Protein AF-A0A956HLY4-F1 (afdb_monomer_lite)

Foldseek 3Di:
DDQCVDPVSNCVVPPPPPPAPPPQFWAKAKAWDCLVVCLVLDFAKDKTKMKIATQHRHKDAWFWKKFKWWAQAAPDDPVRTDGFDMWIGPGIHHNGDMDMTIDIGGGPGNTKIWMAINPVCPGGHPCNVRRIYDISSVVDDD

Sequence (142 aa):
MANWLDPALNNFRQNSQGGFGLLLIADLTVEIFDVGSLCMFEGGEKQLQAEVCNRGTNPVQDGVVVHFLETDMLDQPIEEANLVCEATTSKLLLPGECEVVSCTAQLSGMGNIYVDVDPEDLIADCHPGNNLGADAFNLCPE

Radius of gyration: 19.25 Å; chains: 1; bounding box: 39×28×67 Å

Secondary structure (DSSP, 8-state):
--GGG-TTT-GGG-----SS-SS--B-EEEEES-GGGTTT---EEEEEEEEEEE-SSS-B-S--EEEEEE-SSTTS-GGGPEEEEEEE--S-B-TT-EEEEEEEEEE-SSS-EEEEESTT--S-BS-GGGSBPPPHHHHS--

Structure (mmCIF, N/CA/C/O backbone):
data_AF-A0A956HLY4-F1
#
_entry.id   AF-A0A956HLY4-F1
#
loop_
_atom_site.group_PDB
_atom_site.id
_atom_site.type_symbol
_atom_site.label_atom_id
_atom_site.label_alt_id
_atom_site.label_comp_id
_atom_site.label_asym_id
_atom_site.label_entity_id
_atom_site.label_seq_id
_atom_site.pdbx_PDB_ins_code
_atom_site.Cartn_x
_atom_site.Cartn_y
_atom_site.Cartn_z
_atom_site.occupancy
_atom_site.B_iso_or_equiv
_atom_site.auth_seq_id
_atom_site.auth_comp_id
_atom_site.auth_asym_id
_atom_site.auth_atom_id
_atom_site.pdbx_PDB_model_num
ATOM 1 N N . MET A 1 1 ? -7.078 -1.390 -51.541 1.00 56.34 1 MET A N 1
ATOM 2 C CA . MET A 1 1 ? -7.374 -2.657 -50.839 1.00 56.34 1 MET A CA 1
ATOM 3 C C . MET A 1 1 ? -6.795 -2.512 -49.444 1.00 56.34 1 MET A C 1
ATOM 5 O O . MET A 1 1 ? -5.676 -2.027 -49.339 1.00 56.34 1 MET A O 1
ATOM 9 N N . ALA A 1 2 ? -7.582 -2.754 -48.402 1.00 66.25 2 ALA A N 1
ATOM 10 C CA . ALA A 1 2 ? -7.172 -2.430 -47.043 1.00 66.25 2 ALA A CA 1
ATOM 11 C C . ALA A 1 2 ? -6.277 -3.525 -46.443 1.00 66.25 2 ALA A C 1
ATOM 13 O O . ALA A 1 2 ? -6.584 -4.707 -46.574 1.00 66.25 2 ALA A O 1
ATOM 14 N N . ASN A 1 3 ? -5.187 -3.128 -45.788 1.00 56.44 3 ASN A N 1
ATOM 15 C CA . ASN A 1 3 ? -4.177 -4.021 -45.206 1.00 56.44 3 ASN A CA 1
ATOM 16 C C . ASN A 1 3 ? -4.728 -4.985 -44.134 1.00 56.44 3 ASN A C 1
ATOM 18 O O . ASN A 1 3 ? -4.187 -6.070 -43.967 1.00 56.44 3 ASN A O 1
ATOM 22 N N . TRP A 1 4 ? -5.821 -4.637 -43.448 1.00 59.84 4 TRP A N 1
ATOM 23 C CA . TRP A 1 4 ? -6.449 -5.480 -42.418 1.00 59.84 4 TRP A CA 1
ATOM 24 C C . TRP A 1 4 ? -7.243 -6.681 -42.964 1.00 59.84 4 TRP A C 1
ATOM 26 O O . TRP A 1 4 ? -7.770 -7.469 -42.182 1.00 59.84 4 TRP A O 1
ATOM 36 N N . LEU A 1 5 ? -7.360 -6.821 -44.289 1.00 67.69 5 LEU A N 1
ATOM 37 C CA . LEU A 1 5 ? -8.037 -7.948 -44.945 1.00 67.69 5 LEU A CA 1
ATOM 38 C C . LEU A 1 5 ? -7.066 -9.031 -45.434 1.00 67.69 5 LEU A C 1
ATOM 40 O O . LEU A 1 5 ? -7.518 -10.073 -45.903 1.00 67.69 5 LEU A O 1
ATOM 44 N N . ASP A 1 6 ? -5.757 -8.796 -45.335 1.00 72.38 6 ASP A N 1
ATOM 45 C CA . ASP A 1 6 ? -4.731 -9.761 -45.721 1.00 72.38 6 ASP A CA 1
ATOM 46 C C . ASP A 1 6 ? -4.179 -10.475 -44.467 1.00 72.38 6 ASP A C 1
ATOM 48 O O . ASP A 1 6 ? -3.535 -9.835 -43.626 1.00 72.38 6 ASP A O 1
ATOM 52 N N . PRO A 1 7 ? -4.408 -11.797 -44.310 1.00 63.12 7 PRO A N 1
ATOM 53 C CA . PRO A 1 7 ? -3.924 -12.576 -43.169 1.00 63.12 7 PRO A CA 1
ATOM 54 C C . PRO A 1 7 ? -2.400 -12.549 -42.986 1.00 63.12 7 PRO A C 1
ATOM 56 O O . PRO A 1 7 ? -1.935 -12.729 -41.864 1.00 63.12 7 PRO A O 1
ATOM 59 N N . ALA A 1 8 ? -1.628 -12.318 -44.055 1.00 65.19 8 ALA A N 1
ATOM 60 C CA . ALA A 1 8 ? -0.169 -12.228 -44.003 1.00 65.19 8 ALA A CA 1
ATOM 61 C C . ALA A 1 8 ? 0.342 -10.822 -43.627 1.00 65.19 8 ALA A C 1
ATOM 63 O O . ALA A 1 8 ? 1.525 -10.664 -43.331 1.00 65.19 8 ALA A O 1
ATOM 64 N N . LEU A 1 9 ? -0.532 -9.805 -43.627 1.00 60.84 9 LEU A N 1
ATOM 65 C CA . LEU A 1 9 ? -0.199 -8.403 -43.325 1.00 60.84 9 LEU A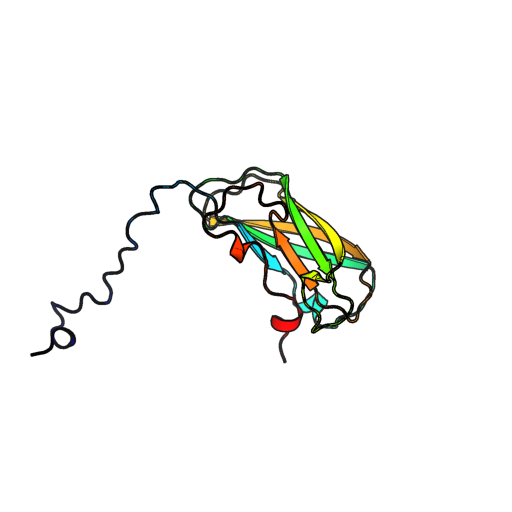 CA 1
ATOM 66 C C . LEU A 1 9 ? -0.874 -7.883 -42.046 1.00 60.84 9 LEU A C 1
ATOM 68 O O . LEU A 1 9 ? -0.727 -6.708 -41.696 1.00 60.84 9 LEU A O 1
ATOM 72 N N . ASN A 1 10 ? -1.597 -8.743 -41.323 1.00 55.53 10 ASN A N 1
ATOM 73 C CA . ASN A 1 10 ? -2.243 -8.404 -40.059 1.00 55.53 10 ASN A CA 1
ATOM 74 C C . ASN A 1 10 ? -1.233 -8.369 -38.897 1.00 55.53 10 ASN A C 1
ATOM 76 O O . ASN A 1 10 ? -1.238 -9.213 -38.000 1.00 55.53 10 ASN A O 1
ATOM 80 N N . ASN A 1 11 ? -0.369 -7.355 -38.905 1.00 59.94 11 ASN A N 1
ATOM 81 C CA . ASN A 1 11 ? 0.614 -7.109 -37.850 1.00 59.94 11 ASN A CA 1
ATOM 82 C C . ASN A 1 11 ? 0.035 -6.334 -36.650 1.00 59.94 11 ASN A C 1
ATOM 84 O O . ASN A 1 11 ? 0.793 -5.915 -35.782 1.00 59.94 11 ASN A O 1
ATOM 88 N N . PHE A 1 12 ? -1.293 -6.177 -36.535 1.00 58.03 12 PHE A N 1
ATOM 89 C CA . PHE A 1 12 ? -1.938 -5.491 -35.397 1.00 58.03 12 PHE A CA 1
ATOM 90 C C . PHE A 1 12 ? -1.695 -6.176 -34.038 1.00 58.03 12 PHE A C 1
ATOM 92 O O . PHE A 1 12 ? -2.006 -5.603 -33.000 1.00 58.03 12 PHE A O 1
ATOM 99 N N . ARG A 1 13 ? -1.129 -7.392 -34.026 1.00 57.97 13 ARG A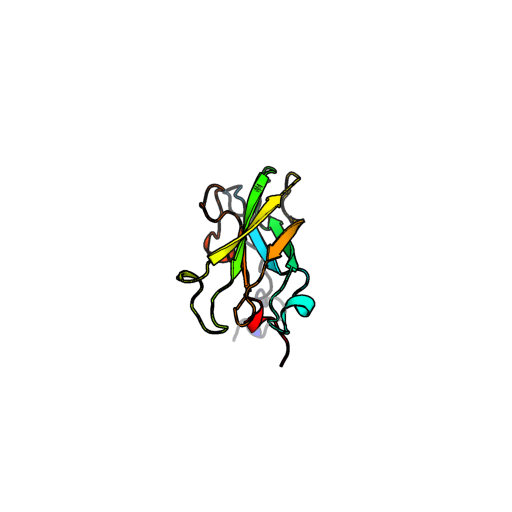 N 1
ATOM 100 C CA . ARG A 1 13 ? -0.701 -8.112 -32.815 1.00 57.97 13 ARG A CA 1
ATOM 101 C C . ARG A 1 13 ? 0.817 -8.252 -32.670 1.00 57.97 13 ARG A C 1
ATOM 103 O O . ARG A 1 13 ? 1.270 -9.014 -31.825 1.00 57.97 13 ARG A O 1
ATOM 110 N N . GLN A 1 14 ? 1.608 -7.505 -33.440 1.00 56.28 14 GLN A N 1
ATOM 111 C CA . GLN A 1 14 ? 3.042 -7.342 -33.184 1.00 56.28 14 GLN A CA 1
ATOM 112 C C . GLN A 1 14 ? 3.308 -6.199 -32.197 1.00 56.28 14 GLN A C 1
ATOM 114 O O . GLN A 1 14 ? 4.221 -5.401 -32.388 1.00 56.28 14 GLN A O 1
ATOM 119 N N . ASN A 1 15 ? 2.545 -6.136 -31.103 1.00 53.69 15 ASN A N 1
ATOM 120 C CA . ASN A 1 15 ? 3.032 -5.446 -29.917 1.00 53.69 15 ASN A CA 1
ATOM 121 C C . ASN A 1 15 ? 4.152 -6.314 -29.332 1.00 53.69 15 ASN A C 1
ATOM 123 O O . ASN A 1 15 ? 3.960 -7.010 -28.341 1.00 53.69 15 ASN A O 1
ATOM 127 N N . SER A 1 16 ? 5.338 -6.296 -29.942 1.00 54.06 16 SER A N 1
ATOM 128 C CA . SER A 1 16 ? 6.520 -6.356 -29.099 1.00 54.06 16 SER A CA 1
ATOM 129 C C . SER A 1 16 ? 6.456 -5.063 -28.302 1.00 54.06 16 SER A C 1
ATOM 131 O O . SER A 1 16 ? 6.590 -3.992 -28.899 1.00 54.06 16 SER A O 1
ATOM 133 N N . GLN A 1 17 ? 6.180 -5.130 -26.997 1.00 55.56 17 GLN A N 1
ATOM 134 C CA . GLN A 1 17 ? 6.532 -4.006 -26.136 1.00 55.56 17 GLN A CA 1
ATOM 135 C C . GLN A 1 17 ? 7.970 -3.643 -26.508 1.00 55.56 17 GLN A C 1
ATOM 137 O O . GLN A 1 17 ? 8.858 -4.500 -26.458 1.00 55.56 17 GLN A O 1
ATOM 142 N N . GLY A 1 18 ? 8.161 -2.423 -27.025 1.00 51.78 18 GLY A N 1
ATOM 143 C CA . GLY A 1 18 ? 9.494 -1.884 -27.251 1.00 51.78 18 GLY A CA 1
ATOM 144 C C . GLY A 1 18 ? 10.273 -2.115 -25.966 1.00 51.78 18 GLY A C 1
ATOM 145 O O . GLY A 1 18 ? 9.703 -1.914 -24.895 1.00 51.78 18 GLY A O 1
ATOM 146 N N . GLY A 1 19 ? 11.481 -2.677 -26.094 1.00 55.19 19 GLY A N 1
ATOM 147 C CA . GLY A 1 19 ? 12.217 -3.272 -24.981 1.00 55.19 19 GLY A CA 1
ATOM 148 C C . GLY A 1 19 ? 12.135 -2.428 -23.717 1.00 55.19 19 GLY A C 1
ATOM 149 O O . GLY A 1 19 ? 12.152 -1.201 -23.827 1.00 55.19 19 GLY A O 1
ATOM 150 N N . PHE A 1 20 ? 12.013 -3.116 -22.572 1.00 53.84 20 PHE A N 1
ATOM 151 C CA . PHE A 1 20 ? 12.060 -2.562 -21.217 1.00 53.84 20 PHE A CA 1
ATOM 152 C C . PHE A 1 20 ? 12.748 -1.204 -21.227 1.00 53.84 20 PHE A C 1
ATOM 154 O O . PHE A 1 20 ? 13.901 -1.124 -21.666 1.00 53.84 20 PHE A O 1
ATOM 161 N N . GLY A 1 21 ? 12.012 -0.153 -20.848 1.00 53.28 21 GLY A N 1
ATOM 162 C CA . GLY A 1 21 ? 12.544 1.204 -20.833 1.00 53.28 21 GLY A CA 1
ATOM 163 C C . GLY A 1 21 ? 13.965 1.176 -20.279 1.00 53.28 21 GLY A C 1
ATOM 164 O O . GLY A 1 21 ? 14.215 0.562 -19.250 1.00 53.28 21 GLY A O 1
ATOM 165 N N . LEU A 1 22 ? 14.914 1.772 -21.006 1.00 56.91 22 LEU A N 1
ATOM 166 C CA . LEU A 1 22 ? 16.355 1.727 -20.698 1.00 56.91 22 LEU A CA 1
ATOM 167 C C . LEU A 1 22 ? 16.704 2.195 -19.272 1.00 56.91 22 LEU A C 1
ATOM 169 O O . LEU A 1 22 ? 17.832 2.019 -18.817 1.00 56.91 22 LEU A O 1
ATOM 173 N N . LEU A 1 23 ? 15.749 2.825 -18.595 1.00 62.66 23 LEU A N 1
ATOM 174 C CA . LEU A 1 23 ? 15.823 3.230 -17.209 1.00 62.66 23 LEU A CA 1
ATOM 175 C C . LEU A 1 23 ? 15.402 2.035 -16.349 1.00 62.66 23 LEU A C 1
ATOM 177 O O . LEU A 1 23 ? 14.219 1.738 -16.219 1.00 62.66 23 LEU A O 1
ATOM 181 N N . LEU A 1 24 ? 16.399 1.351 -15.788 1.00 82.50 24 LEU A N 1
ATOM 182 C CA . LEU A 1 24 ? 16.231 0.381 -14.710 1.00 82.50 24 LEU A CA 1
ATOM 183 C C . LEU A 1 24 ? 15.667 1.117 -13.486 1.00 82.50 24 LEU A C 1
ATOM 185 O O . LEU A 1 24 ? 16.426 1.555 -12.624 1.00 82.50 24 LEU A O 1
ATOM 189 N N . ILE A 1 25 ? 14.349 1.300 -13.440 1.00 91.12 25 ILE A N 1
ATOM 190 C CA . ILE A 1 25 ? 13.635 2.059 -12.404 1.00 91.12 25 ILE A CA 1
ATOM 191 C C . ILE A 1 25 ? 12.539 1.195 -11.765 1.00 91.12 25 ILE A C 1
ATOM 193 O O . ILE A 1 25 ? 12.087 0.217 -12.377 1.00 91.12 25 ILE A O 1
ATOM 197 N N . ALA A 1 26 ? 12.187 1.496 -10.517 1.00 94.38 26 ALA A N 1
ATOM 198 C CA . ALA A 1 26 ? 11.117 0.810 -9.799 1.00 94.38 26 ALA A CA 1
ATOM 199 C C . ALA A 1 26 ? 9.734 1.274 -10.288 1.00 94.38 26 ALA A C 1
ATOM 201 O O . ALA A 1 26 ? 9.642 2.266 -11.010 1.00 94.38 26 ALA A O 1
ATOM 202 N N . ASP A 1 27 ? 8.702 0.509 -9.934 1.00 95.75 27 ASP A N 1
ATOM 203 C CA . ASP A 1 27 ? 7.286 0.855 -10.135 1.00 95.75 27 ASP A CA 1
ATOM 204 C C . ASP A 1 27 ? 6.501 0.248 -8.966 1.00 95.75 27 ASP A C 1
ATOM 206 O O . ASP A 1 27 ? 6.166 -0.939 -8.992 1.00 95.75 27 ASP A O 1
ATOM 210 N N . LEU A 1 28 ? 6.359 0.989 -7.875 1.00 97.62 28 LEU A N 1
ATOM 211 C CA . LEU A 1 28 ? 5.663 0.560 -6.676 1.00 97.62 28 LEU A CA 1
ATOM 212 C C . LEU A 1 28 ? 4.165 0.777 -6.852 1.00 97.62 28 LEU A C 1
ATOM 214 O O . LEU A 1 28 ? 3.686 1.880 -7.050 1.00 97.62 28 LEU A O 1
ATOM 218 N N . THR A 1 29 ? 3.402 -0.296 -6.701 1.00 97.81 29 THR A N 1
ATOM 219 C CA . THR A 1 29 ? 1.943 -0.216 -6.605 1.00 97.81 29 THR A CA 1
ATOM 220 C C . THR A 1 29 ? 1.483 -0.823 -5.303 1.00 97.81 29 THR A C 1
ATOM 222 O O . THR A 1 29 ? 2.108 -1.768 -4.816 1.00 97.81 29 THR A O 1
ATOM 225 N N . VAL A 1 30 ? 0.351 -0.355 -4.795 1.00 98.06 30 VAL A N 1
ATOM 226 C CA . VAL A 1 30 ? -0.259 -0.901 -3.586 1.00 98.06 30 VAL A CA 1
ATOM 227 C C . VAL A 1 30 ? -1.760 -1.101 -3.759 1.00 98.06 30 VAL A C 1
ATOM 229 O O . VAL A 1 30 ? -2.436 -0.323 -4.430 1.00 98.06 30 VAL A O 1
ATOM 232 N N . GLU A 1 31 ? -2.289 -2.154 -3.147 1.00 97.19 31 GLU A N 1
ATOM 233 C CA . GLU A 1 31 ? -3.727 -2.399 -3.061 1.00 97.19 31 GLU A CA 1
ATOM 234 C C . GLU A 1 31 ? -4.121 -2.939 -1.687 1.00 97.19 31 GLU A C 1
ATOM 236 O O . GLU A 1 31 ? -3.334 -3.601 -1.011 1.00 97.19 31 GLU A O 1
ATOM 241 N N . ILE A 1 32 ? -5.355 -2.664 -1.262 1.00 96.44 32 ILE A N 1
ATOM 242 C CA . ILE A 1 32 ? -5.916 -3.235 -0.033 1.00 96.44 32 ILE A CA 1
ATOM 243 C C . ILE A 1 32 ? -6.086 -4.747 -0.231 1.00 96.44 32 ILE A C 1
ATOM 245 O O . ILE A 1 32 ? -6.791 -5.180 -1.139 1.00 96.44 32 ILE A O 1
ATOM 249 N N . PHE A 1 33 ? -5.482 -5.554 0.644 1.00 94.00 33 PHE A N 1
ATOM 250 C CA . PHE A 1 33 ? -5.443 -7.012 0.473 1.00 94.00 33 PHE A CA 1
ATOM 251 C C . PHE A 1 33 ? -6.745 -7.713 0.904 1.00 94.00 33 PHE A C 1
ATOM 253 O O . PHE A 1 33 ? -7.225 -8.614 0.220 1.00 94.00 33 PHE A O 1
ATOM 260 N N . ASP A 1 34 ? -7.351 -7.293 2.021 1.00 90.12 34 ASP A N 1
ATOM 261 C CA . ASP A 1 34 ? -8.614 -7.849 2.543 1.00 90.12 34 ASP A CA 1
ATOM 262 C C . ASP A 1 34 ? -9.720 -6.784 2.592 1.00 90.12 34 ASP A C 1
ATOM 264 O O . ASP A 1 34 ? -10.171 -6.348 3.657 1.00 90.12 34 ASP A O 1
ATOM 268 N N . VAL A 1 35 ? -10.159 -6.358 1.404 1.00 90.69 35 VAL A N 1
ATOM 269 C CA . VAL A 1 35 ? -11.216 -5.346 1.220 1.00 90.69 35 VAL A CA 1
ATOM 270 C C . VAL A 1 35 ? -12.521 -5.748 1.915 1.00 90.69 35 VAL A C 1
ATOM 272 O O . VAL A 1 35 ? -13.207 -4.904 2.489 1.00 90.69 35 VAL A O 1
ATOM 275 N N . GLY A 1 36 ? -12.868 -7.040 1.908 1.00 89.12 36 GLY A N 1
ATOM 276 C CA . GLY A 1 36 ? -14.144 -7.529 2.439 1.00 89.12 36 GLY A CA 1
ATOM 277 C C . GLY A 1 36 ? -14.351 -7.195 3.919 1.00 89.12 36 GLY A C 1
ATOM 278 O O . GLY A 1 36 ? -15.473 -6.907 4.337 1.00 89.12 36 GLY A O 1
ATOM 279 N N . SER A 1 37 ? -13.269 -7.163 4.700 1.00 87.94 37 SER A N 1
ATOM 280 C CA . SER A 1 37 ? -13.292 -6.788 6.121 1.00 87.94 37 SER A CA 1
ATOM 281 C C . SER A 1 37 ? -13.609 -5.301 6.385 1.00 87.94 37 SER A C 1
ATOM 283 O O . SER A 1 37 ? -13.970 -4.926 7.513 1.00 87.94 37 SER A O 1
ATOM 285 N N . LEU A 1 38 ? -13.495 -4.459 5.351 1.00 92.44 38 LEU A N 1
ATOM 286 C CA . LEU A 1 38 ? -13.663 -3.006 5.406 1.00 92.44 38 LEU A CA 1
ATOM 287 C C . LEU A 1 38 ? -15.010 -2.533 4.844 1.00 92.44 38 LEU A C 1
ATOM 289 O O . LEU A 1 38 ? -15.446 -1.440 5.189 1.00 92.44 38 LEU A O 1
ATOM 293 N N . CYS A 1 39 ? -15.724 -3.362 4.077 1.00 92.62 39 CYS A N 1
ATOM 294 C CA . CYS A 1 39 ? -16.967 -2.962 3.399 1.00 92.62 39 CYS A CA 1
ATOM 295 C C . CYS A 1 39 ? -18.159 -2.650 4.307 1.00 92.62 39 CYS A C 1
ATOM 297 O O . CYS A 1 39 ? -19.167 -2.124 3.844 1.00 92.62 39 CYS A O 1
ATOM 299 N N . MET A 1 40 ? -18.066 -2.969 5.598 1.00 91.06 40 MET A N 1
ATOM 300 C CA . MET A 1 40 ? -19.071 -2.554 6.579 1.00 91.06 40 MET A CA 1
ATOM 301 C C . MET A 1 40 ? -18.826 -1.134 7.111 1.00 91.06 40 MET A C 1
ATOM 303 O O . MET A 1 40 ? -19.704 -0.587 7.773 1.00 91.06 40 MET A O 1
ATOM 307 N N . PHE A 1 41 ? -17.645 -0.554 6.856 1.00 90.88 41 PHE A N 1
ATOM 308 C CA . PHE A 1 41 ? -17.215 0.770 7.334 1.00 90.88 41 PHE A CA 1
ATOM 309 C C . PHE A 1 41 ? -17.408 0.970 8.846 1.00 90.88 41 PHE A C 1
ATOM 311 O O . PHE A 1 41 ? -17.664 2.070 9.339 1.00 90.88 41 PHE A O 1
ATOM 318 N N . GLU A 1 42 ? -17.302 -0.128 9.594 1.00 91.94 42 GLU A N 1
ATOM 319 C CA . GLU A 1 42 ? -17.394 -0.142 11.047 1.00 91.94 42 GLU A CA 1
ATOM 320 C C . GLU A 1 42 ? -16.074 0.315 11.662 1.00 91.94 42 GLU A C 1
ATOM 322 O O . GLU A 1 42 ? -14.999 -0.141 11.264 1.00 91.94 42 GLU A O 1
ATOM 327 N N . GLY A 1 43 ? -16.171 1.169 12.679 1.00 94.69 43 GLY A N 1
ATOM 328 C CA . GLY A 1 43 ? -15.028 1.542 13.502 1.00 94.69 43 GLY A CA 1
ATOM 329 C C . GLY A 1 43 ? -14.566 0.394 14.399 1.00 94.69 43 GLY A C 1
ATOM 330 O O . GLY A 1 43 ? -15.156 -0.689 14.431 1.00 94.69 43 GLY A O 1
ATOM 331 N N . GLY A 1 44 ? -13.518 0.646 15.176 1.00 96.06 44 GLY A N 1
ATOM 332 C CA . GLY A 1 44 ? -12.922 -0.353 16.063 1.00 96.06 44 GLY A CA 1
ATOM 333 C C . GLY A 1 44 ? -11.474 -0.674 15.713 1.00 96.06 44 GLY A C 1
ATOM 334 O O . GLY A 1 44 ? -10.920 -0.175 14.736 1.00 96.06 44 GLY A O 1
ATOM 335 N N . GLU A 1 45 ? -10.859 -1.514 16.541 1.00 96.94 45 GLU A N 1
ATOM 336 C CA . GLU A 1 45 ? -9.528 -2.044 16.262 1.00 96.94 45 GLU A CA 1
ATOM 337 C C . GLU A 1 45 ? -9.611 -3.036 15.093 1.00 96.94 45 GLU A C 1
ATOM 339 O O . GLU A 1 45 ? -10.340 -4.031 15.162 1.00 96.94 45 GLU A O 1
ATOM 344 N N . LYS A 1 46 ? -8.875 -2.763 14.012 1.00 95.69 46 LYS A N 1
ATOM 345 C CA . LYS A 1 46 ? -8.786 -3.627 12.831 1.00 95.69 46 LYS A CA 1
ATOM 346 C C . LYS A 1 46 ? -7.332 -3.859 12.442 1.00 95.69 46 LYS A C 1
ATOM 348 O O . LYS A 1 46 ? -6.491 -2.970 12.565 1.00 95.69 46 LYS A O 1
ATOM 353 N N . GLN A 1 47 ? -7.048 -5.055 11.935 1.00 96.75 47 GLN A N 1
ATOM 354 C CA . GLN A 1 47 ? -5.792 -5.331 11.246 1.00 96.75 47 GLN A CA 1
ATOM 355 C C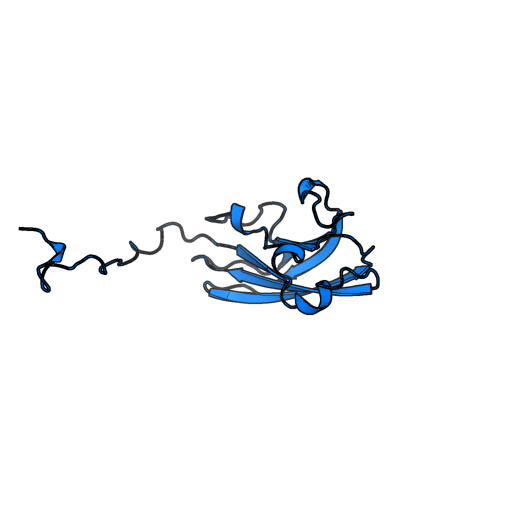 . GLN A 1 47 ? -5.957 -4.937 9.778 1.00 96.75 47 GLN A C 1
ATOM 357 O O . GLN A 1 47 ? -6.720 -5.571 9.055 1.00 96.75 47 GLN A O 1
ATOM 362 N N . LEU A 1 48 ? -5.254 -3.891 9.355 1.00 97.44 48 LEU A N 1
ATOM 363 C CA . LEU A 1 48 ? -5.226 -3.451 7.967 1.00 97.44 48 LEU A CA 1
ATOM 364 C C . LEU A 1 48 ? -4.103 -4.173 7.228 1.00 97.44 48 LEU A C 1
ATOM 366 O O . LEU A 1 48 ? -3.042 -4.440 7.802 1.00 97.44 48 LEU A O 1
ATOM 370 N N . GLN A 1 49 ? -4.354 -4.518 5.968 1.00 97.94 49 GLN A N 1
ATOM 371 C CA . GLN A 1 49 ? -3.417 -5.247 5.121 1.00 97.94 49 GLN A CA 1
ATOM 372 C C . GLN A 1 49 ? -3.405 -4.655 3.721 1.00 97.94 49 GLN A C 1
ATOM 374 O O . GLN A 1 49 ? -4.459 -4.327 3.171 1.00 97.94 49 GLN A O 1
ATOM 379 N N . ALA A 1 50 ? -2.216 -4.573 3.140 1.00 98.12 50 ALA A N 1
ATOM 380 C CA . ALA A 1 50 ? -2.031 -4.132 1.772 1.00 98.12 50 ALA A CA 1
ATOM 381 C C . ALA A 1 50 ? -0.957 -4.962 1.080 1.00 98.12 50 ALA A C 1
ATOM 383 O O . ALA A 1 50 ? 0.035 -5.334 1.708 1.00 98.12 50 ALA A O 1
ATOM 384 N N . GLU A 1 51 ? -1.158 -5.253 -0.200 1.00 98.44 51 GLU A N 1
ATOM 385 C CA . GLU A 1 51 ? -0.151 -5.874 -1.051 1.00 98.44 51 GLU A CA 1
ATOM 386 C C . GLU A 1 51 ? 0.619 -4.784 -1.792 1.00 98.44 51 GLU A C 1
ATOM 388 O O . GLU A 1 51 ? 0.045 -4.021 -2.563 1.00 98.44 51 GLU A O 1
ATOM 393 N N . VAL A 1 52 ? 1.925 -4.715 -1.541 1.00 98.50 52 VAL A N 1
ATOM 394 C CA . VAL A 1 52 ? 2.864 -3.846 -2.249 1.00 98.50 52 VAL A CA 1
ATOM 395 C C . VAL A 1 52 ? 3.580 -4.671 -3.302 1.00 98.50 52 VAL A C 1
ATOM 397 O O . VAL A 1 52 ? 4.181 -5.694 -2.977 1.00 98.50 52 VAL A O 1
ATOM 400 N N . CYS A 1 53 ? 3.576 -4.210 -4.546 1.00 98.06 53 CYS A N 1
ATOM 401 C CA . CYS A 1 53 ? 4.239 -4.871 -5.664 1.00 98.06 53 CYS A CA 1
ATOM 402 C C . CYS A 1 53 ? 5.259 -3.950 -6.322 1.00 98.06 53 CYS A C 1
ATOM 404 O O . CYS A 1 53 ? 4.987 -2.773 -6.529 1.00 98.06 53 CYS A O 1
ATOM 406 N N . ASN A 1 54 ? 6.394 -4.510 -6.744 1.00 97.69 54 ASN A N 1
ATOM 407 C CA . ASN A 1 54 ? 7.320 -3.838 -7.652 1.00 97.69 54 ASN A CA 1
ATOM 408 C C . ASN A 1 54 ? 7.057 -4.301 -9.090 1.00 97.69 54 ASN A C 1
ATOM 410 O O . ASN A 1 54 ? 7.491 -5.376 -9.501 1.00 97.69 54 ASN A O 1
ATOM 414 N N . ARG A 1 55 ? 6.361 -3.494 -9.883 1.00 95.88 55 ARG A N 1
ATOM 415 C CA . ARG A 1 55 ? 6.046 -3.751 -11.298 1.00 95.88 55 ARG A CA 1
ATOM 416 C C . ARG A 1 55 ? 7.120 -3.232 -12.257 1.00 95.88 55 ARG A C 1
ATOM 418 O O . ARG A 1 55 ? 6.971 -3.363 -13.474 1.00 95.88 55 ARG A O 1
ATOM 425 N N . GLY A 1 56 ? 8.182 -2.650 -11.706 1.00 93.94 56 GLY A N 1
ATOM 426 C CA . GLY A 1 56 ? 9.238 -1.985 -12.441 1.00 93.94 56 GLY A CA 1
ATOM 427 C C . GLY A 1 56 ? 10.294 -2.963 -12.931 1.00 93.94 56 GLY A C 1
ATOM 428 O O . GLY A 1 56 ? 10.067 -4.159 -13.102 1.00 93.94 56 GLY A O 1
ATOM 429 N N . THR A 1 57 ? 11.490 -2.437 -13.173 1.00 92.94 57 THR A N 1
ATOM 430 C CA . THR A 1 57 ? 12.643 -3.210 -13.668 1.00 92.94 57 THR A CA 1
ATOM 431 C C . THR A 1 57 ? 13.867 -3.129 -12.760 1.00 92.94 57 THR A C 1
ATOM 433 O O . THR A 1 57 ? 14.834 -3.859 -12.984 1.00 92.94 57 THR A O 1
ATOM 436 N N . ASN A 1 58 ? 13.824 -2.296 -11.717 1.00 94.81 58 ASN A N 1
ATOM 437 C CA . ASN A 1 58 ? 14.852 -2.208 -10.682 1.00 94.81 58 ASN A CA 1
ATOM 438 C C . ASN A 1 58 ? 14.345 -2.801 -9.363 1.00 94.81 58 ASN A C 1
ATOM 440 O O . ASN A 1 58 ? 13.199 -2.531 -9.010 1.00 94.81 58 ASN A O 1
ATOM 444 N N . PRO A 1 59 ? 15.156 -3.564 -8.610 1.00 95.81 59 PRO A N 1
ATOM 445 C CA . PRO A 1 59 ? 14.804 -3.960 -7.252 1.00 95.81 59 PRO A CA 1
ATOM 446 C C . PRO A 1 59 ? 14.562 -2.755 -6.337 1.00 95.81 59 PRO A C 1
ATOM 448 O O . PRO A 1 59 ? 15.239 -1.734 -6.462 1.00 95.81 59 PRO A O 1
ATOM 451 N N . VAL A 1 60 ? 13.654 -2.918 -5.377 1.00 97.12 60 VAL A N 1
ATOM 452 C CA . VAL A 1 60 ? 13.397 -1.945 -4.310 1.00 97.12 60 VAL A CA 1
ATOM 453 C C . VAL A 1 60 ? 13.840 -2.547 -2.984 1.00 97.12 60 VAL A C 1
ATOM 455 O O . VAL A 1 60 ? 13.514 -3.697 -2.691 1.00 97.12 60 VAL A O 1
ATOM 458 N N . GLN A 1 61 ? 14.632 -1.794 -2.219 1.00 96.44 61 GLN A N 1
ATOM 459 C CA . GLN A 1 61 ? 15.098 -2.187 -0.885 1.00 96.44 61 GLN A CA 1
ATOM 460 C C . GLN A 1 61 ? 13.932 -2.455 0.079 1.00 96.44 61 GLN A C 1
ATOM 462 O O . GLN A 1 61 ? 12.817 -1.994 -0.143 1.00 96.44 61 GLN A O 1
ATOM 467 N N . ASP A 1 62 ? 14.195 -3.198 1.151 1.00 97.19 62 ASP A N 1
ATOM 468 C CA . ASP A 1 62 ? 13.261 -3.306 2.269 1.00 97.19 62 ASP A CA 1
ATOM 469 C C . ASP A 1 62 ? 13.098 -1.960 2.995 1.00 97.19 62 ASP A C 1
ATOM 471 O O . ASP A 1 62 ? 13.884 -1.024 2.816 1.00 97.19 62 ASP A O 1
ATOM 475 N N . GLY A 1 63 ? 12.070 -1.863 3.835 1.00 97.94 63 GLY A N 1
ATOM 476 C CA . GLY A 1 63 ? 11.794 -0.675 4.635 1.00 97.94 63 GLY A CA 1
ATOM 477 C C . GLY A 1 63 ? 11.027 0.425 3.901 1.00 97.94 63 GLY A C 1
ATOM 478 O O . GLY A 1 63 ? 11.015 1.555 4.381 1.00 97.94 63 GLY A O 1
ATOM 479 N N . VAL A 1 64 ? 10.394 0.126 2.762 1.00 98.00 64 VAL A N 1
ATOM 480 C CA . VAL A 1 64 ? 9.492 1.074 2.088 1.00 98.00 64 VAL A CA 1
ATOM 481 C C . VAL A 1 64 ? 8.269 1.297 2.9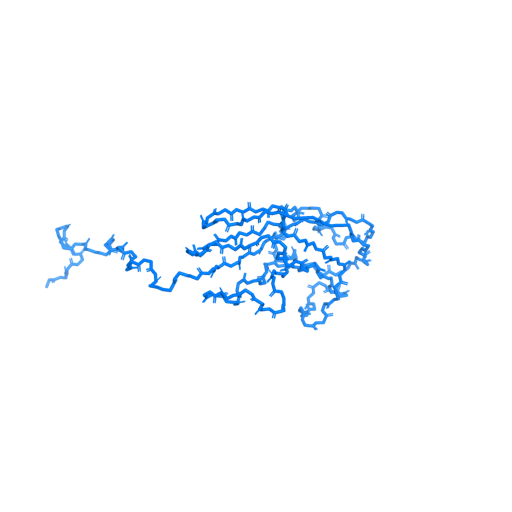66 1.00 98.00 64 VAL A C 1
ATOM 483 O O . VAL A 1 64 ? 7.650 0.328 3.408 1.00 98.00 64 VAL A O 1
ATOM 486 N N . VAL A 1 65 ? 7.936 2.562 3.211 1.00 98.50 65 VAL A N 1
ATOM 487 C CA . VAL A 1 65 ? 6.809 2.978 4.052 1.00 98.50 65 VAL A CA 1
ATOM 488 C C . VAL A 1 65 ? 5.490 2.794 3.309 1.00 98.50 65 VAL A C 1
ATOM 490 O O . VAL A 1 65 ? 5.388 3.101 2.124 1.00 98.50 65 VAL A O 1
ATOM 493 N N . VAL A 1 66 ? 4.478 2.309 4.024 1.00 98.62 66 VAL A N 1
ATOM 494 C CA . VAL A 1 66 ? 3.095 2.200 3.559 1.00 98.62 66 VAL A CA 1
ATOM 495 C C . VAL A 1 66 ? 2.185 2.864 4.581 1.00 98.62 66 VAL A C 1
ATOM 497 O O . VAL A 1 66 ? 2.130 2.442 5.740 1.00 98.62 66 VAL A O 1
ATOM 500 N N . HIS A 1 67 ? 1.460 3.888 4.149 1.00 98.62 67 HIS A N 1
ATOM 501 C CA . HIS A 1 67 ? 0.459 4.580 4.946 1.00 98.62 67 HIS A CA 1
ATOM 502 C C . HIS A 1 67 ? -0.922 3.985 4.706 1.00 98.62 67 HIS A C 1
ATOM 504 O O . HIS A 1 67 ? -1.363 3.839 3.570 1.00 98.62 67 HIS A O 1
ATOM 510 N N . PHE A 1 68 ? -1.632 3.706 5.794 1.00 98.31 68 PHE A N 1
ATOM 511 C CA . PHE A 1 68 ? -3.068 3.464 5.784 1.00 98.31 68 PHE A CA 1
ATOM 512 C C . PHE A 1 68 ? -3.771 4.717 6.290 1.00 98.31 68 PHE A C 1
ATOM 514 O O . PHE A 1 68 ? -3.463 5.202 7.385 1.00 98.31 68 PHE A O 1
ATOM 521 N N . LEU A 1 69 ? -4.719 5.230 5.510 1.00 98.00 69 LEU A N 1
ATOM 522 C CA . LEU A 1 69 ? -5.429 6.466 5.824 1.00 98.00 69 LEU A CA 1
ATOM 523 C C . LEU A 1 69 ? -6.933 6.226 5.934 1.00 98.00 69 LEU A C 1
ATOM 525 O O . LEU A 1 69 ? -7.484 5.401 5.208 1.00 98.00 69 LEU A O 1
ATOM 529 N N . GLU A 1 70 ? -7.586 6.965 6.826 1.00 97.94 70 GLU A N 1
ATOM 530 C CA . GLU A 1 70 ? -9.042 6.986 6.982 1.00 97.94 70 GLU A CA 1
ATOM 531 C C . GLU A 1 70 ? -9.553 8.422 6.798 1.00 97.94 70 GLU A C 1
ATOM 533 O O . GLU A 1 70 ? -9.023 9.359 7.400 1.00 97.94 70 GLU A O 1
ATOM 538 N N . THR A 1 71 ? -10.575 8.605 5.964 1.00 97.69 71 THR A N 1
ATOM 539 C CA . THR A 1 71 ? -11.349 9.857 5.909 1.00 97.69 71 THR A CA 1
ATOM 540 C C . THR A 1 71 ? -12.453 9.866 6.964 1.00 97.69 71 THR A C 1
ATOM 542 O O . THR A 1 71 ? -12.833 8.825 7.473 1.00 97.69 71 THR A O 1
ATOM 545 N N . ASP A 1 72 ? -13.044 11.015 7.282 1.00 95.31 72 ASP A N 1
ATOM 546 C CA . ASP A 1 72 ? -14.173 11.068 8.224 1.00 95.31 72 ASP A CA 1
ATOM 547 C C . ASP A 1 72 ? -15.509 10.649 7.567 1.00 95.31 72 ASP A C 1
ATOM 549 O O . ASP A 1 72 ? -16.482 10.332 8.257 1.00 95.31 72 ASP A O 1
ATOM 553 N N . MET A 1 73 ? -15.579 10.670 6.227 1.00 93.88 73 MET A N 1
ATOM 554 C CA . MET A 1 73 ? -16.752 10.291 5.425 1.00 93.88 73 MET A CA 1
ATOM 555 C C . MET A 1 73 ? -16.352 9.529 4.151 1.00 93.88 73 MET A C 1
ATOM 557 O O . MET A 1 73 ? -15.278 9.756 3.594 1.00 93.88 73 MET A O 1
ATOM 561 N N . LEU A 1 74 ? -17.241 8.661 3.654 1.00 92.38 74 LEU A N 1
ATOM 562 C CA . LEU A 1 74 ? -16.984 7.777 2.502 1.00 92.38 74 LEU A CA 1
ATOM 563 C C . LEU A 1 74 ? -16.589 8.495 1.201 1.00 92.38 74 LEU A C 1
ATOM 565 O O . LEU A 1 74 ? -15.767 7.989 0.445 1.00 92.38 74 LEU A O 1
ATOM 569 N N . ASP A 1 75 ? -17.189 9.650 0.923 1.00 90.56 75 ASP A N 1
ATOM 570 C CA . ASP A 1 75 ? -17.009 10.421 -0.312 1.00 90.56 75 ASP A CA 1
ATOM 571 C C . ASP A 1 75 ? -16.018 11.588 -0.167 1.00 90.56 75 ASP A C 1
ATOM 573 O O . ASP A 1 75 ? -15.873 12.406 -1.079 1.00 90.56 75 ASP A O 1
ATOM 577 N N . GLN A 1 76 ? -15.341 11.678 0.978 1.00 94.06 76 GLN A N 1
ATOM 578 C CA . GLN A 1 76 ? -14.373 12.730 1.253 1.00 94.06 76 GLN A CA 1
ATOM 579 C C . GLN A 1 76 ? -13.075 12.500 0.454 1.00 94.06 76 GLN A C 1
ATOM 581 O O . GLN A 1 76 ? -12.643 11.356 0.303 1.00 94.06 76 GLN A O 1
ATOM 586 N N . PRO A 1 77 ? -12.439 13.565 -0.068 1.00 92.62 77 PRO A N 1
ATOM 587 C CA . PRO A 1 77 ? -11.175 13.447 -0.791 1.00 92.62 77 PRO A CA 1
ATOM 588 C C . PRO A 1 77 ? -10.033 12.940 0.104 1.00 92.62 77 PRO A C 1
ATOM 590 O O . PRO A 1 77 ? -9.985 13.236 1.300 1.00 92.62 77 PRO A O 1
ATOM 593 N N . ILE A 1 78 ? -9.079 12.220 -0.495 1.00 92.81 78 ILE A N 1
ATOM 594 C CA . ILE A 1 78 ? -7.930 11.646 0.221 1.00 92.81 78 ILE A CA 1
ATOM 595 C C . ILE A 1 78 ? -7.032 12.711 0.858 1.00 92.81 78 ILE A C 1
ATOM 597 O O . ILE A 1 78 ? -6.423 12.463 1.892 1.00 92.81 78 ILE A O 1
ATOM 601 N N . GLU A 1 79 ? -6.975 13.920 0.300 1.00 94.50 79 GLU A N 1
ATOM 602 C CA . GLU A 1 79 ? -6.193 15.032 0.849 1.00 94.50 79 GLU A CA 1
ATOM 603 C C . GLU A 1 79 ? -6.661 15.463 2.251 1.00 94.50 79 GLU A C 1
ATOM 605 O O . GLU A 1 79 ? -5.945 16.179 2.952 1.00 94.50 79 GLU A O 1
ATOM 610 N N . GLU A 1 80 ? -7.857 15.035 2.658 1.00 95.12 80 GLU A N 1
ATOM 611 C CA . GLU A 1 80 ? -8.423 15.250 3.990 1.00 95.12 80 GLU A CA 1
ATOM 612 C C . GLU A 1 80 ? -8.371 13.986 4.871 1.00 95.12 80 GLU A C 1
ATOM 614 O O . GLU A 1 80 ? -8.860 14.005 6.000 1.00 95.12 80 GLU A O 1
ATOM 619 N N . ALA A 1 81 ? -7.788 12.888 4.379 1.00 96.81 81 ALA A N 1
ATOM 620 C CA . ALA A 1 81 ? -7.638 11.650 5.129 1.00 96.81 81 ALA A CA 1
ATOM 621 C C . ALA A 1 81 ? -6.554 11.772 6.209 1.00 96.81 81 ALA A C 1
ATOM 623 O O . ALA A 1 81 ? -5.515 12.414 6.033 1.00 96.81 81 ALA A O 1
ATOM 624 N N . ASN A 1 82 ? -6.777 11.098 7.332 1.00 97.44 82 ASN A N 1
ATOM 625 C CA . ASN A 1 82 ? -5.832 11.034 8.435 1.00 97.44 82 ASN A CA 1
ATOM 626 C C . ASN A 1 82 ? -5.044 9.727 8.373 1.00 97.44 82 ASN A C 1
ATOM 628 O O . ASN A 1 82 ? -5.620 8.659 8.174 1.00 97.44 82 ASN A O 1
ATOM 632 N N . LEU A 1 83 ? -3.733 9.792 8.616 1.00 98.00 83 LEU A N 1
ATOM 633 C CA . LEU A 1 83 ? -2.918 8.599 8.834 1.00 98.00 83 LEU A CA 1
ATOM 634 C C . LEU A 1 83 ? -3.428 7.861 10.079 1.00 98.00 83 LEU A C 1
ATOM 636 O O . LEU A 1 83 ? -3.345 8.386 11.191 1.00 98.00 83 LEU A O 1
ATOM 640 N N . VAL A 1 84 ? -3.926 6.639 9.898 1.00 97.81 84 VAL A N 1
ATOM 641 C CA . VAL A 1 84 ? -4.389 5.793 11.008 1.00 97.81 84 VAL A CA 1
ATOM 642 C C . VAL A 1 84 ? -3.361 4.746 11.401 1.00 97.81 84 VAL A C 1
ATOM 644 O O . VAL A 1 84 ? -3.373 4.276 12.539 1.00 97.81 84 VAL A O 1
ATOM 647 N N . CYS A 1 85 ? -2.486 4.359 10.469 1.00 97.50 85 CYS A N 1
ATOM 648 C CA . CYS A 1 85 ? -1.512 3.305 10.691 1.00 97.50 85 CYS A CA 1
ATOM 649 C C . CYS A 1 85 ? -0.409 3.294 9.624 1.00 97.50 85 CYS A C 1
ATOM 651 O O . CYS A 1 85 ? -0.638 3.692 8.485 1.00 97.50 85 CYS A O 1
ATOM 653 N N . GLU A 1 86 ? 0.774 2.802 9.989 1.00 98.56 86 GLU A N 1
ATOM 654 C CA . GLU A 1 86 ? 1.942 2.687 9.113 1.00 98.56 86 GLU A CA 1
ATOM 655 C C . GLU A 1 86 ? 2.495 1.257 9.164 1.00 98.56 86 GLU A C 1
ATOM 657 O O . GLU A 1 86 ? 2.539 0.629 10.228 1.00 98.56 86 GLU A O 1
ATOM 662 N N . ALA A 1 87 ? 2.931 0.751 8.014 1.00 98.50 87 ALA A N 1
ATOM 663 C CA . ALA A 1 87 ? 3.684 -0.490 7.889 1.00 98.50 87 ALA A CA 1
ATOM 664 C C . ALA A 1 87 ? 4.924 -0.279 7.010 1.00 98.50 87 ALA A C 1
ATOM 666 O O . ALA A 1 87 ? 5.032 0.717 6.298 1.00 98.50 87 ALA A O 1
ATOM 667 N N . THR A 1 88 ? 5.853 -1.235 7.037 1.00 98.56 88 THR A N 1
ATOM 668 C CA . THR A 1 88 ? 7.030 -1.231 6.163 1.00 98.56 88 THR A CA 1
ATOM 669 C C . THR A 1 88 ? 7.227 -2.578 5.484 1.00 98.56 88 THR A C 1
ATOM 671 O O . THR A 1 88 ? 6.935 -3.624 6.072 1.00 98.56 88 THR A O 1
ATOM 674 N N . THR A 1 89 ? 7.727 -2.569 4.245 1.00 98.44 89 THR A N 1
ATOM 675 C CA . THR A 1 89 ? 8.175 -3.804 3.583 1.00 98.44 89 THR A CA 1
ATOM 676 C C . THR A 1 89 ? 9.333 -4.423 4.365 1.00 98.44 89 THR A C 1
ATOM 678 O O . THR A 1 89 ? 10.213 -3.723 4.867 1.00 98.44 89 THR A O 1
ATOM 681 N N . SER A 1 90 ? 9.343 -5.746 4.501 1.00 98.25 90 SER A N 1
ATOM 682 C CA . SER A 1 90 ? 10.328 -6.482 5.305 1.00 98.25 90 SER A CA 1
ATOM 683 C C . SER A 1 90 ? 11.394 -7.182 4.465 1.00 98.25 90 SER A C 1
ATOM 685 O O . SER A 1 90 ? 12.342 -7.758 5.008 1.00 98.25 90 SER A O 1
ATOM 687 N N . LYS A 1 91 ? 11.248 -7.150 3.137 1.00 98.06 91 LYS A N 1
ATOM 688 C CA . LYS A 1 91 ? 12.192 -7.749 2.194 1.00 98.06 91 LYS A CA 1
ATOM 689 C C . LYS A 1 91 ? 12.453 -6.848 0.992 1.00 98.06 91 LYS A C 1
ATOM 691 O O . LYS A 1 91 ? 11.647 -6.003 0.621 1.00 98.06 91 LYS A O 1
ATOM 696 N N . LEU A 1 92 ? 13.590 -7.110 0.353 1.00 97.81 92 LEU A N 1
ATOM 697 C CA . LEU A 1 92 ? 13.885 -6.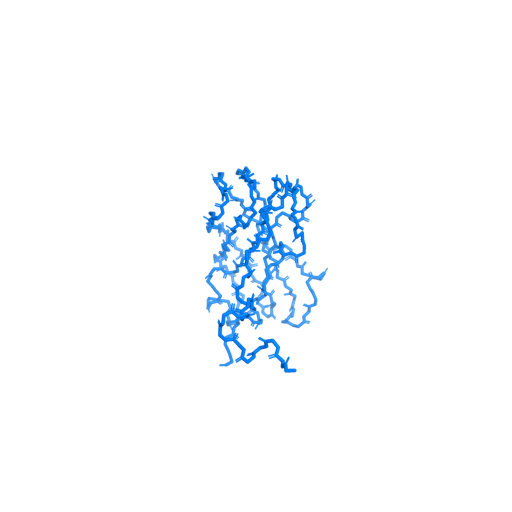640 -0.994 1.00 97.81 92 LEU A CA 1
ATOM 698 C C . LEU A 1 92 ? 12.778 -7.131 -1.943 1.00 97.81 92 LEU A C 1
ATOM 700 O O . LEU A 1 92 ? 12.530 -8.336 -2.010 1.00 97.81 92 LEU A O 1
ATOM 704 N N . LEU A 1 93 ? 12.160 -6.219 -2.691 1.00 98.19 93 LEU A N 1
ATOM 705 C CA . LEU A 1 93 ? 11.194 -6.540 -3.740 1.00 98.19 93 LEU A CA 1
ATOM 706 C C . LEU A 1 93 ? 11.891 -6.546 -5.097 1.00 98.19 93 LEU A C 1
ATOM 708 O O . LEU A 1 93 ? 12.225 -5.492 -5.655 1.00 98.19 93 LEU A O 1
ATOM 712 N N . LEU A 1 94 ? 12.119 -7.740 -5.646 1.00 97.81 94 LEU A N 1
ATOM 713 C CA . LEU A 1 94 ? 12.598 -7.874 -7.021 1.00 97.81 94 LEU A CA 1
ATOM 714 C C . LEU A 1 94 ? 11.497 -7.477 -8.025 1.00 97.81 94 LEU A C 1
ATOM 716 O O . LEU A 1 94 ? 10.316 -7.492 -7.679 1.00 97.81 94 LEU A O 1
ATOM 720 N N . PRO A 1 95 ? 11.853 -7.153 -9.283 1.00 96.12 95 PRO A N 1
ATOM 721 C CA . PRO A 1 95 ? 10.872 -6.950 -10.345 1.00 96.12 95 PRO A CA 1
ATOM 722 C C . PRO A 1 95 ? 9.853 -8.096 -10.438 1.00 96.12 95 PRO A C 1
ATOM 724 O O . PRO A 1 95 ? 10.221 -9.258 -10.621 1.00 96.12 95 PRO A O 1
ATOM 727 N N . GLY A 1 96 ? 8.572 -7.750 -10.338 1.00 96.19 96 GLY A N 1
ATOM 728 C CA . GLY A 1 96 ? 7.428 -8.659 -10.348 1.00 96.19 96 GLY A CA 1
ATOM 729 C C . GLY A 1 96 ? 7.086 -9.296 -8.999 1.00 96.19 96 GLY A C 1
ATOM 730 O O . GLY A 1 96 ? 6.119 -10.053 -8.937 1.00 96.19 96 GLY A O 1
ATOM 731 N N . GLU A 1 97 ? 7.849 -9.035 -7.937 1.00 98.25 97 GLU A N 1
ATOM 732 C CA . GLU A 1 97 ? 7.537 -9.541 -6.602 1.00 98.25 97 GLU A CA 1
ATOM 733 C C . GLU A 1 97 ? 6.611 -8.601 -5.835 1.00 98.25 97 GLU A C 1
ATOM 735 O O . GLU A 1 97 ? 6.671 -7.377 -5.979 1.00 98.25 97 GLU A O 1
ATOM 740 N N . CYS A 1 98 ? 5.803 -9.212 -4.969 1.00 98.44 98 CYS A N 1
ATOM 741 C CA . CYS A 1 98 ? 4.929 -8.519 -4.039 1.00 98.44 98 CYS A CA 1
ATOM 742 C C . CYS A 1 98 ? 5.167 -8.972 -2.591 1.00 98.44 98 CYS A C 1
ATOM 744 O O . CYS A 1 98 ? 5.732 -10.046 -2.317 1.00 98.44 98 CYS A O 1
ATOM 746 N N . GLU A 1 99 ? 4.736 -8.136 -1.656 1.00 98.62 99 GLU A N 1
ATOM 747 C CA . GLU A 1 99 ? 4.698 -8.394 -0.224 1.00 98.62 99 GLU A CA 1
ATOM 748 C C . GLU A 1 99 ? 3.396 -7.862 0.368 1.00 98.62 99 GLU A C 1
ATOM 750 O O . GLU A 1 99 ? 3.023 -6.719 0.127 1.00 98.62 99 GLU A O 1
ATOM 755 N N . VAL A 1 100 ? 2.741 -8.679 1.194 1.00 98.56 100 VAL A N 1
ATOM 756 C CA . VAL A 1 100 ? 1.637 -8.213 2.033 1.00 98.56 100 VAL A CA 1
ATOM 757 C C . VAL A 1 100 ? 2.214 -7.636 3.318 1.00 98.56 100 VAL A C 1
ATOM 759 O O . VAL A 1 100 ? 2.825 -8.360 4.107 1.00 98.56 100 VAL A O 1
ATOM 762 N N . VAL A 1 101 ? 1.990 -6.345 3.535 1.00 98.44 101 VAL A N 1
ATOM 763 C CA . VAL A 1 101 ? 2.303 -5.651 4.785 1.00 98.44 101 VAL A CA 1
ATOM 764 C C . VAL A 1 101 ? 1.035 -5.478 5.610 1.00 98.44 101 VAL A C 1
ATOM 766 O O . VAL A 1 101 ? -0.080 -5.491 5.087 1.00 98.44 101 VAL A O 1
ATOM 769 N N . SER A 1 102 ? 1.188 -5.333 6.924 1.00 98.12 102 SER A N 1
ATOM 770 C CA . SER A 1 102 ? 0.040 -5.165 7.812 1.00 98.12 102 SER A CA 1
ATOM 771 C C . SER A 1 102 ? 0.375 -4.332 9.029 1.00 98.12 102 SER A C 1
ATOM 773 O O . SER A 1 102 ? 1.507 -4.375 9.515 1.00 98.12 102 SER A O 1
ATOM 775 N N . CYS A 1 103 ? -0.632 -3.659 9.568 1.00 97.81 103 CYS A N 1
ATOM 776 C CA . CYS A 1 103 ? -0.539 -2.982 10.849 1.00 97.81 103 CYS A CA 1
ATOM 777 C C . CYS A 1 103 ? -1.927 -2.895 11.512 1.00 97.81 103 CYS A C 1
ATOM 779 O O . CYS A 1 103 ? -2.956 -3.096 10.862 1.00 97.81 103 CYS A O 1
ATOM 781 N N . THR A 1 104 ? -1.968 -2.662 12.824 1.00 98.00 104 THR A N 1
ATOM 782 C CA . THR A 1 104 ? -3.226 -2.563 13.580 1.00 98.00 104 THR A CA 1
ATOM 783 C C . THR A 1 104 ? -3.610 -1.101 13.764 1.00 98.00 104 THR A C 1
ATOM 785 O O . THR A 1 104 ? -2.822 -0.330 14.309 1.00 98.00 104 THR A O 1
ATOM 788 N N . ALA A 1 105 ? -4.827 -0.742 13.358 1.00 97.19 105 ALA A N 1
ATOM 789 C CA . ALA A 1 105 ? -5.364 0.612 13.429 1.00 97.19 105 ALA A CA 1
ATOM 790 C C . ALA A 1 105 ? -6.630 0.659 14.289 1.00 97.19 105 ALA A C 1
ATOM 792 O O . ALA A 1 105 ? -7.439 -0.271 14.275 1.00 97.19 105 ALA A O 1
ATOM 793 N N . GLN A 1 106 ? -6.832 1.769 14.996 1.00 97.44 106 GLN A N 1
ATOM 794 C CA . GLN A 1 106 ? -8.113 2.091 15.617 1.00 97.44 106 GLN A CA 1
ATOM 795 C C . GLN A 1 106 ? -8.902 2.978 14.653 1.00 97.44 106 GLN A C 1
ATOM 797 O O . GLN A 1 106 ? -8.632 4.171 14.563 1.00 97.44 106 GLN A O 1
ATOM 802 N N . LEU A 1 107 ? -9.873 2.393 13.954 1.00 96.50 107 LEU A N 1
ATOM 803 C CA . LEU A 1 107 ? -10.724 3.117 13.013 1.00 96.50 107 LEU A CA 1
ATOM 804 C C . LEU A 1 107 ? -11.859 3.836 13.739 1.00 96.50 107 LEU A C 1
ATOM 806 O O . LEU A 1 107 ? -12.415 3.318 14.721 1.00 96.50 107 LEU A O 1
ATOM 810 N N . SER A 1 108 ? -12.213 5.013 13.237 1.00 94.19 108 SER A N 1
ATOM 811 C CA . SER A 1 108 ? -13.390 5.766 13.668 1.00 94.19 108 SER A CA 1
ATOM 812 C C . SER A 1 108 ? -14.682 5.129 13.144 1.00 94.19 108 SER A C 1
ATOM 814 O O . SER A 1 108 ? -15.681 5.087 13.871 1.00 94.19 108 SER A O 1
ATOM 816 N N . GLY A 1 109 ? -14.629 4.536 11.944 1.00 86.69 109 GLY A N 1
ATOM 817 C CA . GLY A 1 109 ? -15.808 4.086 11.209 1.00 86.69 109 GLY A CA 1
ATOM 818 C C . GLY A 1 109 ? -16.532 5.262 10.557 1.00 86.69 109 GLY A C 1
ATOM 819 O O . GLY A 1 109 ? -16.403 6.393 11.008 1.00 86.69 109 GLY A O 1
ATOM 820 N N . MET A 1 110 ? -17.339 4.990 9.525 1.00 87.94 110 MET A N 1
ATOM 821 C CA . MET A 1 110 ? -17.977 5.973 8.612 1.00 87.94 110 MET A CA 1
ATOM 822 C C . MET A 1 110 ? -17.069 6.517 7.495 1.00 87.94 110 MET A C 1
ATOM 824 O O . MET A 1 110 ? -17.583 7.039 6.503 1.00 87.94 110 MET A O 1
ATOM 828 N N . GLY A 1 111 ? -15.756 6.366 7.649 1.00 93.94 111 GLY A N 1
ATOM 829 C CA . GLY A 1 111 ? -14.731 6.776 6.703 1.00 93.94 111 GLY A CA 1
ATOM 830 C C . GLY A 1 111 ? -14.468 5.815 5.556 1.00 93.94 111 GLY A C 1
ATOM 831 O O . GLY A 1 111 ? -14.785 4.626 5.631 1.00 93.94 111 GLY A O 1
ATOM 832 N N . ASN A 1 112 ? -13.829 6.331 4.509 1.00 95.81 112 ASN A N 1
ATOM 833 C CA . ASN A 1 112 ? -13.195 5.520 3.480 1.00 95.81 112 ASN A CA 1
ATOM 834 C C . ASN A 1 112 ? -11.749 5.207 3.871 1.00 95.81 112 ASN A C 1
ATOM 836 O O . ASN A 1 112 ? -11.111 5.987 4.577 1.00 95.81 112 ASN A O 1
ATOM 840 N N . ILE A 1 113 ? -11.236 4.074 3.396 1.00 96.94 113 ILE A N 1
ATOM 841 C CA . ILE A 1 113 ? -9.876 3.620 3.679 1.00 96.94 113 ILE A CA 1
ATOM 842 C C . ILE A 1 113 ? -9.049 3.678 2.406 1.00 96.94 113 ILE A C 1
ATOM 844 O O . ILE A 1 113 ? -9.425 3.095 1.388 1.00 96.94 113 ILE A O 1
ATOM 848 N N . TYR A 1 114 ? -7.902 4.339 2.508 1.00 97.31 114 TYR A N 1
ATOM 849 C CA . TYR A 1 114 ? -6.904 4.459 1.455 1.00 97.31 114 TYR A CA 1
ATOM 850 C C . TYR A 1 114 ? -5.604 3.793 1.893 1.00 97.31 114 TYR A C 1
ATOM 852 O O . TYR A 1 114 ? -5.326 3.646 3.089 1.00 97.31 114 TYR A O 1
ATOM 860 N N . VAL A 1 115 ? -4.790 3.426 0.910 1.00 97.88 115 VAL A N 1
ATOM 861 C CA . VAL A 1 115 ? -3.425 2.966 1.136 1.00 97.88 115 VAL A CA 1
ATOM 862 C C . VAL A 1 115 ? -2.482 3.611 0.132 1.00 97.88 115 VAL A C 1
ATOM 864 O O . VAL A 1 115 ? -2.788 3.659 -1.056 1.00 97.88 115 VAL A O 1
ATOM 867 N N . ASP A 1 116 ? -1.347 4.092 0.624 1.00 98.12 116 ASP A N 1
ATOM 868 C CA . ASP A 1 116 ? -0.335 4.799 -0.156 1.00 98.12 116 ASP A CA 1
ATOM 869 C C . ASP A 1 116 ? 1.057 4.245 0.172 1.00 98.12 116 ASP A C 1
ATOM 871 O O . ASP A 1 116 ? 1.410 4.109 1.348 1.00 98.12 116 ASP A O 1
ATOM 875 N N . VAL A 1 117 ? 1.829 3.869 -0.847 1.00 98.44 117 VAL A N 1
ATOM 876 C CA . VAL A 1 117 ? 3.198 3.352 -0.696 1.00 98.44 117 VAL A CA 1
ATOM 877 C C . VAL A 1 117 ? 4.209 4.418 -1.089 1.00 98.44 117 VAL A C 1
ATOM 879 O O . VAL A 1 117 ? 4.038 5.101 -2.085 1.00 98.44 117 VAL A O 1
ATOM 882 N N . ASP A 1 118 ? 5.298 4.533 -0.333 1.00 97.50 118 ASP A N 1
ATOM 883 C CA . ASP A 1 118 ? 6.295 5.591 -0.529 1.00 97.50 118 ASP A CA 1
ATOM 884 C C . ASP A 1 118 ? 5.678 7.012 -0.576 1.00 97.50 118 ASP A C 1
ATOM 886 O O . ASP A 1 118 ? 5.919 7.770 -1.512 1.00 97.50 118 ASP A O 1
ATOM 890 N N . PRO A 1 119 ? 4.900 7.410 0.449 1.00 96.19 119 PRO A N 1
ATOM 891 C CA . PRO A 1 119 ? 4.160 8.682 0.478 1.00 96.19 119 PRO A CA 1
ATOM 892 C C . PRO A 1 119 ? 5.058 9.935 0.480 1.00 96.19 119 PRO A C 1
ATOM 894 O O . PRO A 1 119 ? 4.580 11.057 0.321 1.00 96.19 119 PRO A O 1
ATOM 897 N N . GLU A 1 120 ? 6.361 9.766 0.725 1.00 95.00 120 GLU A N 1
ATOM 898 C CA . GLU A 1 120 ? 7.365 10.834 0.677 1.00 95.00 120 GLU A CA 1
ATOM 899 C C . GLU A 1 120 ? 8.121 10.883 -0.669 1.00 95.00 120 GLU A C 1
ATOM 901 O O . GLU A 1 120 ? 9.041 11.695 -0.812 1.00 95.00 120 GLU A O 1
ATOM 906 N N . ASP A 1 121 ? 7.749 10.038 -1.641 1.00 93.81 121 ASP A N 1
ATOM 907 C CA . ASP A 1 121 ? 8.377 9.911 -2.964 1.00 93.81 121 ASP A CA 1
ATOM 908 C C . ASP A 1 121 ? 9.910 9.709 -2.886 1.00 93.81 121 ASP A C 1
ATOM 910 O O . ASP A 1 121 ? 10.696 10.346 -3.605 1.00 93.81 121 ASP A O 1
ATOM 914 N N . LEU A 1 122 ? 10.377 8.854 -1.967 1.00 93.50 122 LEU A N 1
ATOM 915 C CA . LEU A 1 122 ? 11.807 8.596 -1.756 1.00 93.50 122 LEU A CA 1
ATOM 916 C C . LEU A 1 122 ? 12.372 7.569 -2.743 1.00 93.50 122 LEU A C 1
ATOM 918 O O . LEU A 1 122 ? 13.582 7.561 -3.009 1.00 93.50 122 LEU A O 1
ATOM 922 N N . ILE A 1 123 ? 11.525 6.692 -3.274 1.00 92.75 123 ILE A N 1
ATOM 923 C CA . ILE A 1 123 ? 11.874 5.693 -4.273 1.00 92.75 123 ILE A CA 1
ATOM 924 C C . ILE A 1 123 ? 11.661 6.291 -5.661 1.00 92.75 123 ILE A C 1
ATOM 926 O O . ILE A 1 123 ? 10.602 6.787 -6.024 1.00 92.75 123 ILE A O 1
ATOM 930 N N . ALA A 1 124 ? 12.708 6.226 -6.484 1.00 90.00 124 ALA A N 1
ATOM 931 C CA . ALA A 1 124 ? 12.600 6.635 -7.874 1.00 90.00 124 ALA A CA 1
ATOM 932 C C . ALA A 1 124 ? 11.681 5.665 -8.632 1.00 90.00 124 ALA A C 1
ATOM 934 O O . ALA A 1 124 ? 12.073 4.525 -8.904 1.00 90.00 124 ALA A O 1
ATOM 935 N N . ASP A 1 125 ? 10.503 6.166 -8.991 1.00 86.19 125 ASP A N 1
ATOM 936 C CA . ASP A 1 125 ? 9.425 5.431 -9.645 1.00 86.19 125 ASP A CA 1
ATOM 937 C C . ASP A 1 125 ? 9.213 5.892 -11.101 1.00 86.19 125 ASP A C 1
ATOM 939 O O . ASP A 1 125 ? 9.366 7.078 -11.417 1.00 86.19 125 ASP A O 1
ATOM 943 N N . CYS A 1 126 ? 8.884 4.982 -12.027 1.00 87.44 126 CYS A N 1
ATOM 944 C CA . CYS A 1 126 ? 8.475 5.381 -13.381 1.00 87.44 126 CYS A CA 1
ATOM 945 C C . CYS A 1 126 ? 7.056 5.950 -13.450 1.00 87.44 126 CYS A C 1
ATOM 947 O O . CYS A 1 126 ? 6.769 6.711 -14.382 1.00 87.44 126 CYS A O 1
ATOM 949 N N . HIS A 1 127 ? 6.185 5.590 -12.511 1.00 88.50 127 HIS A N 1
ATOM 950 C CA . HIS A 1 127 ? 4.782 5.968 -12.478 1.00 88.50 127 HIS A CA 1
ATOM 951 C C . HIS A 1 127 ? 4.346 6.405 -11.070 1.00 88.50 127 HIS A C 1
ATOM 953 O O . HIS A 1 127 ? 3.355 5.884 -10.586 1.00 88.50 127 HIS A O 1
ATOM 959 N N . PRO A 1 128 ? 4.931 7.456 -10.465 1.00 83.56 128 PRO A N 1
ATOM 960 C CA . PRO A 1 128 ? 4.639 7.842 -9.071 1.00 83.56 128 PRO A CA 1
ATOM 961 C C . PRO A 1 128 ? 3.147 8.089 -8.756 1.00 83.56 128 PRO A C 1
ATOM 963 O O . PRO A 1 128 ? 2.730 8.087 -7.608 1.00 83.56 128 PRO A O 1
ATOM 966 N N . GLY A 1 129 ? 2.298 8.281 -9.771 1.00 85.56 129 GLY A N 1
ATOM 967 C CA . GLY A 1 129 ? 0.847 8.386 -9.596 1.00 85.56 129 GLY A CA 1
ATOM 968 C C . GLY A 1 129 ? 0.100 7.068 -9.337 1.00 85.56 129 GLY A C 1
ATOM 969 O O . GLY A 1 129 ? -1.122 7.120 -9.228 1.00 85.56 129 GLY A O 1
ATOM 970 N N . ASN A 1 130 ? 0.765 5.907 -9.302 1.00 89.00 130 ASN A N 1
ATOM 971 C CA . ASN A 1 130 ? 0.145 4.611 -8.980 1.00 89.00 130 ASN A CA 1
ATOM 972 C C . ASN A 1 130 ? 0.568 4.044 -7.608 1.00 8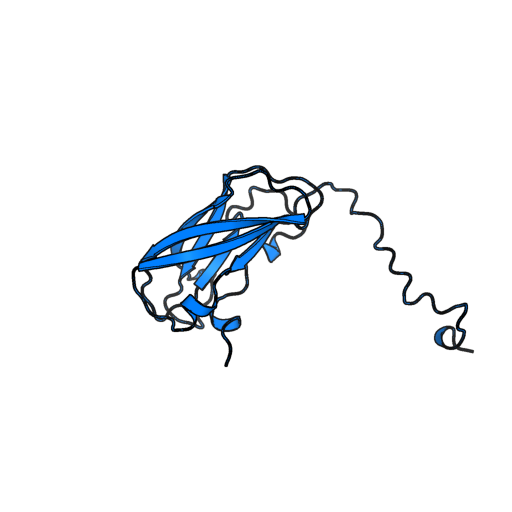9.00 130 ASN A C 1
ATOM 974 O O . ASN A 1 130 ? 0.149 2.939 -7.252 1.00 89.00 130 ASN A O 1
ATOM 978 N N . ASN A 1 131 ? 1.325 4.834 -6.846 1.00 93.88 131 ASN A N 1
ATOM 979 C CA . ASN A 1 131 ? 1.663 4.598 -5.447 1.00 93.88 131 ASN A CA 1
ATOM 980 C C . ASN A 1 131 ? 0.433 4.686 -4.529 1.00 93.88 131 ASN A C 1
ATOM 982 O O . ASN A 1 131 ? 0.397 4.048 -3.482 1.00 93.88 131 ASN A O 1
ATOM 986 N N . LEU A 1 132 ? -0.604 5.414 -4.955 1.00 95.81 132 LEU A N 1
ATOM 987 C CA . LEU A 1 132 ? -1.900 5.440 -4.293 1.00 95.81 132 LEU A CA 1
ATOM 988 C C . LEU A 1 132 ? -2.798 4.309 -4.815 1.00 95.81 132 LEU A C 1
ATOM 990 O O . LEU A 1 132 ? -3.168 4.279 -5.993 1.00 95.81 132 LEU A O 1
ATOM 994 N N . GLY A 1 133 ? -3.185 3.405 -3.918 1.00 92.06 133 GLY A N 1
ATOM 995 C CA . GLY A 1 133 ? -4.122 2.325 -4.204 1.00 92.06 133 GLY A CA 1
ATOM 996 C C . GLY A 1 133 ? -5.573 2.795 -4.328 1.00 92.06 133 GLY A C 1
ATOM 997 O O . GLY A 1 133 ? -5.955 3.869 -3.860 1.00 92.06 133 GLY A O 1
ATOM 998 N N . ALA A 1 134 ? -6.411 1.956 -4.940 1.00 91.44 134 ALA A N 1
ATOM 999 C CA . ALA A 1 134 ? -7.855 2.170 -4.931 1.00 91.44 134 ALA A CA 1
ATOM 1000 C C . ALA A 1 134 ? -8.409 2.071 -3.500 1.00 91.44 134 ALA A C 1
ATOM 1002 O O . ALA A 1 134 ? -7.983 1.227 -2.708 1.00 91.44 134 ALA A O 1
ATOM 1003 N N . ASP A 1 135 ? -9.373 2.928 -3.187 1.00 91.44 135 ASP A N 1
ATOM 1004 C CA . ASP A 1 135 ? -9.989 2.992 -1.870 1.00 91.44 135 ASP A CA 1
ATOM 1005 C C . ASP A 1 135 ? -11.018 1.884 -1.631 1.00 91.44 135 ASP A C 1
ATOM 1007 O O . ASP A 1 135 ? -11.602 1.327 -2.565 1.00 91.44 135 ASP A O 1
ATOM 1011 N N . ALA A 1 136 ? -11.261 1.575 -0.358 1.00 91.94 136 ALA A N 1
ATOM 1012 C CA . ALA A 1 136 ? -12.174 0.506 0.028 1.00 91.94 136 ALA A CA 1
ATOM 1013 C C . ALA A 1 136 ? -13.595 0.733 -0.509 1.00 91.94 136 ALA A C 1
ATOM 1015 O O . ALA A 1 136 ? -14.216 -0.214 -0.985 1.00 91.94 136 ALA A O 1
ATOM 1016 N N . PHE A 1 137 ? -14.105 1.968 -0.477 1.00 91.88 137 PHE A N 1
ATOM 1017 C CA . PHE A 1 137 ? -15.460 2.277 -0.934 1.00 91.88 137 PHE A CA 1
ATOM 1018 C C . PHE A 1 137 ? -15.681 1.925 -2.408 1.00 91.88 137 PHE A C 1
ATOM 1020 O O . PHE A 1 137 ? -16.680 1.287 -2.734 1.00 91.88 137 PHE A O 1
ATOM 1027 N N . ASN A 1 138 ? -14.728 2.249 -3.283 1.00 90.06 138 ASN A N 1
ATOM 1028 C CA . ASN A 1 138 ? -14.793 1.903 -4.704 1.00 90.06 138 ASN A CA 1
ATOM 1029 C C . ASN A 1 138 ? -14.525 0.416 -5.001 1.00 90.06 138 ASN A C 1
ATOM 1031 O O . ASN A 1 138 ? -14.876 -0.064 -6.081 1.00 90.06 138 ASN A O 1
ATOM 1035 N N . LEU A 1 139 ? -13.900 -0.318 -4.076 1.00 91.00 139 LEU A N 1
ATOM 1036 C CA . LEU A 1 139 ? -13.620 -1.752 -4.218 1.00 91.00 139 LEU A CA 1
ATOM 1037 C C . LEU A 1 139 ? -14.719 -2.650 -3.633 1.00 91.00 139 LEU A C 1
ATOM 1039 O O . LEU A 1 139 ? -14.799 -3.833 -3.978 1.00 91.00 139 LEU A O 1
ATOM 1043 N N . CYS A 1 140 ? -15.559 -2.119 -2.748 1.00 91.00 140 CYS A N 1
ATOM 1044 C CA . CYS A 1 140 ? -16.639 -2.876 -2.138 1.00 91.00 140 CYS A CA 1
ATOM 1045 C C . CYS A 1 140 ? -17.760 -3.179 -3.148 1.00 91.00 140 CYS A C 1
ATOM 1047 O O . CYS A 1 140 ? -18.179 -2.293 -3.892 1.00 91.00 140 CYS A O 1
ATOM 1049 N N . PRO A 1 141 ? -18.257 -4.429 -3.198 1.00 77.38 141 PRO A N 1
ATOM 1050 C CA . PRO A 1 141 ? -19.350 -4.793 -4.094 1.00 77.38 141 PRO A CA 1
ATOM 1051 C C . PRO A 1 141 ? -20.660 -4.099 -3.689 1.00 77.38 141 PRO A C 1
ATOM 1053 O O . PRO A 1 141 ? -20.914 -3.916 -2.497 1.00 77.38 141 PRO A O 1
ATOM 1056 N N . GLU A 1 142 ? -21.490 -3.764 -4.686 1.00 64.06 142 GLU A N 1
ATOM 1057 C CA . GLU A 1 142 ? -22.876 -3.288 -4.493 1.00 64.06 142 GLU A CA 1
ATOM 1058 C C . GLU A 1 142 ? -23.792 -4.334 -3.833 1.00 64.06 142 GLU A C 1
ATOM 1060 O O . GLU A 1 142 ? -23.675 -5.542 -4.163 1.00 64.06 142 GLU A O 1
#

pLDDT: mean 88.73, std 14.04, range [51.78, 98.62]